Protein AF-A0A3P7JAN7-F1 (afdb_monomer)

Organism: Strongylus vulgaris (NCBI:txid40348)

Solvent-accessible surface area (backbone atoms only — not comparable to full-atom values): 4862 Å² total; per-residue (Å²): 140,90,69,68,67,65,58,54,56,53,58,69,72,66,65,84,54,84,72,82,49,39,54,84,54,76,67,44,24,53,51,48,49,63,70,32,64,91,27,43,48,68,52,50,32,50,32,30,51,53,34,51,43,32,44,77,69,66,66,43,58,65,71,60,35,50,52,53,32,53,54,46,42,62,72,30,75,32,75,78,69,79,116

pLDDT: mean 77.2, std 18.1, range [3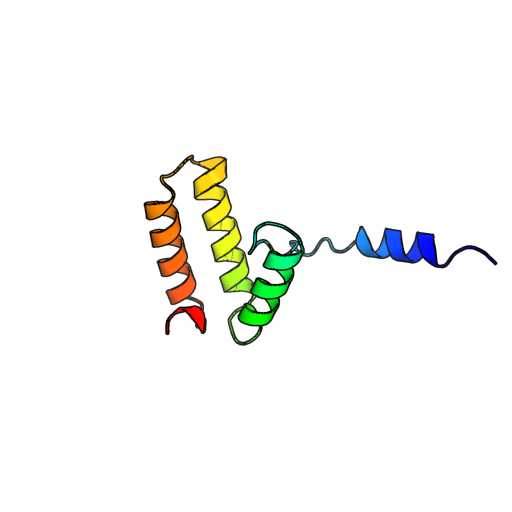9.16, 94.31]

Foldseek 3Di:
DPPPPVVVVVVVVPPPPPQQQPADDDPRSVVVQVQCVVWQSVLLSVLNVQLCCCCVPVVHDNVVSVVSSLVSCVVGRHPVVPD

Sequence (83 aa):
MHFPLTSLLLAMQMIGAEAWKCGIGPVSSALSYIIALPSDVMGVDRCCIEHDALIDGLHLDRQEADRIFCQCLSSSNSWWVFQ

Radius of gyration: 16.06 Å; Cα contacts (8 Å, |Δi|>4): 64; chains: 1; bounding box: 42×41×33 Å

Structure (mmCIF, N/CA/C/O backbone):
data_AF-A0A3P7JAN7-F1
#
_entry.id   AF-A0A3P7JAN7-F1
#
loop_
_atom_site.group_PDB
_atom_site.id
_atom_site.type_symbol
_atom_site.label_atom_id
_atom_site.label_alt_id
_atom_site.label_comp_id
_atom_site.label_asym_id
_atom_site.label_entity_id
_atom_site.label_seq_id
_atom_site.pdbx_PDB_ins_code
_atom_site.Cartn_x
_atom_site.Cartn_y
_atom_site.Cartn_z
_atom_site.occupancy
_atom_site.B_iso_or_equiv
_atom_site.auth_seq_id
_atom_site.auth_comp_id
_atom_site.auth_asym_id
_atom_site.auth_atom_id
_atom_site.pdbx_PDB_model_num
ATOM 1 N N . MET A 1 1 ? 27.098 25.337 -20.114 1.00 42.19 1 MET A N 1
ATOM 2 C CA . MET A 1 1 ? 26.037 24.423 -20.591 1.00 42.19 1 MET A CA 1
ATOM 3 C C . MET A 1 1 ? 25.275 23.953 -19.361 1.00 42.19 1 MET A C 1
ATOM 5 O O . MET A 1 1 ? 25.811 23.154 -18.611 1.00 42.19 1 MET A O 1
ATOM 9 N N . HIS A 1 2 ? 24.127 24.556 -19.052 1.00 52.62 2 HIS A N 1
ATOM 10 C CA . HIS A 1 2 ? 23.495 24.443 -17.730 1.00 52.62 2 HIS A CA 1
ATOM 11 C C . HIS A 1 2 ? 22.003 24.124 -17.884 1.00 52.62 2 HIS A C 1
ATOM 13 O O . HIS A 1 2 ? 21.175 24.974 -17.609 1.00 52.62 2 HIS A O 1
ATOM 19 N N . PHE A 1 3 ? 21.660 22.945 -18.416 1.00 53.41 3 PHE A N 1
ATOM 20 C CA . PHE A 1 3 ? 20.257 22.563 -18.657 1.00 53.41 3 PHE A CA 1
ATOM 21 C C . PHE A 1 3 ? 19.903 21.051 -18.576 1.00 53.41 3 PHE A C 1
ATOM 23 O O . PHE A 1 3 ? 18.907 20.668 -19.182 1.00 53.41 3 PHE A O 1
ATOM 30 N N . PRO A 1 4 ? 20.596 20.148 -17.840 1.00 56.06 4 PRO A N 1
ATOM 31 C CA . PRO A 1 4 ? 20.039 18.803 -17.638 1.00 56.06 4 PRO A CA 1
ATOM 32 C C . PRO A 1 4 ? 19.064 18.729 -16.448 1.00 56.06 4 PRO A C 1
ATOM 34 O O . PRO A 1 4 ? 18.167 17.891 -16.447 1.00 56.06 4 PRO A O 1
ATOM 37 N N . LEU A 1 5 ? 19.198 19.606 -15.442 1.00 54.19 5 LEU A N 1
ATOM 38 C CA . LEU A 1 5 ? 18.447 19.478 -14.184 1.00 54.19 5 LEU A CA 1
ATOM 39 C C . LEU A 1 5 ? 16.957 19.830 -14.340 1.00 54.19 5 LEU A C 1
ATOM 41 O O . LEU A 1 5 ? 16.089 19.156 -13.795 1.00 54.19 5 LEU A O 1
ATOM 45 N N . THR A 1 6 ? 16.655 20.867 -15.122 1.00 55.06 6 THR A N 1
ATOM 46 C CA . THR A 1 6 ? 15.283 21.339 -15.359 1.00 55.06 6 THR A CA 1
ATOM 47 C C . THR A 1 6 ? 14.479 20.391 -16.250 1.00 55.06 6 THR A C 1
ATOM 49 O O . THR A 1 6 ? 13.288 20.220 -16.014 1.00 55.06 6 THR A O 1
ATOM 52 N N . SER A 1 7 ? 15.118 19.704 -17.207 1.00 54.78 7 SER A N 1
ATOM 53 C CA . SER A 1 7 ? 14.458 18.650 -18.001 1.00 54.78 7 SER A CA 1
ATOM 54 C C . SER A 1 7 ? 14.124 17.407 -17.171 1.00 54.78 7 SER A C 1
ATOM 56 O O . SER A 1 7 ? 13.081 16.797 -17.390 1.00 54.78 7 SER A O 1
ATOM 58 N N . LEU A 1 8 ? 14.959 17.052 -16.186 1.00 52.00 8 LEU A N 1
ATOM 59 C CA . LEU A 1 8 ? 14.680 15.929 -15.284 1.00 52.00 8 LEU A CA 1
ATOM 60 C C . LEU A 1 8 ? 13.493 16.230 -14.350 1.00 52.00 8 LEU A C 1
ATOM 62 O O . LEU A 1 8 ? 12.655 15.366 -14.108 1.00 52.00 8 LEU A O 1
ATOM 66 N N . LEU A 1 9 ? 13.392 17.477 -13.878 1.00 52.66 9 LEU A N 1
ATOM 67 C CA . LEU A 1 9 ? 12.285 17.940 -13.036 1.00 52.66 9 LEU A CA 1
ATOM 68 C C . LEU A 1 9 ? 10.946 17.984 -13.790 1.00 52.66 9 LEU A C 1
ATOM 70 O O . LEU A 1 9 ? 9.923 17.644 -13.204 1.00 52.66 9 LEU A O 1
ATOM 74 N N . LEU A 1 10 ? 10.936 18.334 -15.084 1.00 50.78 10 LEU A N 1
ATOM 75 C CA . LEU A 1 10 ? 9.719 18.259 -15.908 1.00 50.78 10 LEU A CA 1
ATOM 76 C C . LEU A 1 10 ? 9.311 16.814 -16.235 1.00 50.78 10 LEU A C 1
ATOM 78 O O . LEU A 1 10 ? 8.120 16.526 -16.307 1.00 50.78 10 LEU A O 1
ATOM 82 N N . ALA A 1 11 ? 10.264 15.890 -16.392 1.00 51.78 11 ALA A N 1
ATOM 83 C CA . ALA A 1 11 ? 9.945 14.475 -16.595 1.00 51.78 11 ALA A CA 1
ATOM 84 C C . ALA A 1 11 ? 9.243 13.856 -15.368 1.00 51.78 11 ALA A C 1
ATOM 86 O O . ALA A 1 11 ? 8.370 13.006 -15.529 1.00 51.78 11 ALA A O 1
ATOM 87 N N . MET A 1 12 ? 9.551 14.334 -14.154 1.00 50.56 12 MET A N 1
ATOM 88 C CA . MET A 1 12 ? 8.828 13.959 -12.929 1.00 50.56 12 MET A CA 1
ATOM 89 C C . MET A 1 12 ? 7.394 14.510 -12.861 1.00 50.56 12 MET A C 1
ATOM 91 O O . MET A 1 12 ? 6.587 13.978 -12.106 1.00 50.56 12 MET A O 1
ATOM 95 N N . GLN A 1 13 ? 7.050 15.546 -13.636 1.00 47.88 13 GLN A N 1
ATOM 96 C CA . GLN A 1 13 ? 5.711 16.154 -13.626 1.00 47.88 13 GLN A CA 1
ATOM 97 C C . GLN A 1 13 ? 4.714 15.465 -14.571 1.00 47.88 13 GLN A C 1
ATOM 99 O O . GLN A 1 13 ? 3.521 15.740 -14.487 1.00 47.88 13 GLN A O 1
ATOM 104 N N . MET A 1 14 ? 5.176 14.572 -15.455 1.00 42.50 14 MET A N 1
ATOM 105 C CA . MET A 1 14 ? 4.349 13.983 -16.520 1.00 42.50 14 MET A CA 1
ATOM 106 C C . MET A 1 14 ? 4.038 12.493 -16.337 1.00 42.50 14 MET A C 1
ATOM 108 O O . MET A 1 14 ? 3.466 11.877 -17.236 1.00 42.50 14 MET A O 1
ATOM 112 N N . ILE A 1 15 ? 4.329 11.904 -15.173 1.00 48.78 15 ILE A N 1
ATOM 113 C CA . ILE A 1 15 ? 3.778 10.590 -14.816 1.00 48.78 15 ILE A CA 1
ATOM 114 C C . ILE A 1 15 ? 2.370 10.821 -14.259 1.00 48.78 15 ILE A C 1
ATOM 116 O O . ILE A 1 15 ? 2.109 10.711 -13.069 1.00 48.78 15 ILE A O 1
ATOM 120 N N . GLY A 1 16 ? 1.451 11.164 -15.161 1.00 42.44 16 GLY A N 1
ATOM 121 C CA . GLY A 1 16 ? 0.008 11.024 -14.963 1.00 42.44 16 GLY A CA 1
ATOM 122 C C . GLY A 1 16 ? -0.443 9.566 -15.102 1.00 42.44 16 GLY A C 1
ATOM 123 O O . GLY A 1 16 ? -1.512 9.307 -15.642 1.00 42.44 16 GLY A O 1
ATOM 124 N N . ALA A 1 17 ? 0.398 8.616 -14.688 1.00 45.94 17 ALA A N 1
ATOM 125 C CA . ALA A 1 17 ? -0.036 7.276 -14.337 1.00 45.94 17 ALA A CA 1
ATOM 126 C C . ALA A 1 17 ? -0.287 7.331 -12.833 1.00 45.94 17 ALA A C 1
ATOM 128 O O . ALA A 1 17 ? 0.618 7.744 -12.111 1.00 45.94 17 ALA A O 1
ATOM 129 N N . GLU A 1 18 ? -1.509 7.015 -12.405 1.00 56.31 18 GLU A N 1
ATOM 130 C CA . GLU A 1 18 ? -1.943 6.906 -11.006 1.00 56.31 18 GLU A CA 1
ATOM 131 C C . GLU A 1 18 ? -0.757 6.578 -10.084 1.00 56.31 18 GLU A C 1
ATOM 133 O O . GLU A 1 18 ? -0.209 5.476 -10.114 1.00 56.31 18 GLU A O 1
ATOM 138 N N . ALA A 1 19 ? -0.252 7.587 -9.366 1.00 78.31 19 ALA A N 1
ATOM 139 C CA . ALA A 1 19 ? 0.942 7.409 -8.552 1.00 78.31 19 ALA A CA 1
ATOM 140 C C . ALA A 1 19 ? 0.628 6.371 -7.473 1.00 78.31 19 ALA A C 1
ATOM 142 O O . ALA A 1 19 ? -0.291 6.614 -6.694 1.00 78.31 19 ALA A O 1
ATOM 143 N N . TRP A 1 20 ? 1.389 5.271 -7.445 1.00 88.38 20 TRP A N 1
ATOM 144 C CA . TRP A 1 20 ? 1.262 4.164 -6.490 1.00 88.38 20 TRP A CA 1
ATOM 145 C C . TRP A 1 20 ? 0.849 4.641 -5.093 1.00 88.38 20 TRP A C 1
ATOM 147 O O . TRP A 1 20 ? 1.529 5.481 -4.490 1.00 88.38 20 TRP A O 1
ATOM 157 N N . LYS A 1 21 ? -0.275 4.120 -4.598 1.00 91.69 21 LYS A N 1
ATOM 158 C CA . LYS A 1 21 ? -0.950 4.609 -3.388 1.00 91.69 21 LYS A CA 1
ATOM 159 C C . LYS A 1 21 ? -0.678 3.786 -2.147 1.00 91.69 21 LYS A C 1
ATOM 161 O O . LYS A 1 21 ? -0.921 4.257 -1.046 1.00 91.69 21 LYS A O 1
ATOM 166 N N . CYS A 1 22 ? -0.113 2.594 -2.275 1.00 91.38 22 CYS A N 1
ATOM 167 C CA . CYS A 1 22 ? 0.202 1.812 -1.089 1.00 91.38 22 CYS A CA 1
ATOM 168 C C . CYS A 1 22 ? 1.400 2.397 -0.335 1.00 91.38 22 CYS A C 1
ATOM 170 O O . CYS A 1 22 ? 2.512 2.424 -0.858 1.00 91.38 22 CYS A O 1
ATOM 172 N N . GLY A 1 23 ? 1.222 2.757 0.935 1.00 89.25 23 GLY A N 1
ATOM 173 C CA . GLY A 1 23 ? 2.298 3.172 1.839 1.00 89.25 23 GLY A CA 1
ATOM 174 C C . GLY A 1 23 ? 2.190 4.629 2.287 1.00 89.25 23 GLY A C 1
ATOM 175 O O . GLY A 1 23 ? 1.701 5.498 1.578 1.00 89.25 23 GLY A O 1
ATOM 176 N N . ILE A 1 24 ? 2.690 4.900 3.489 1.00 86.31 24 ILE A N 1
ATOM 177 C CA . ILE A 1 24 ? 2.706 6.227 4.105 1.00 86.31 24 ILE A CA 1
ATOM 178 C C . ILE A 1 24 ? 4.060 6.894 3.807 1.00 86.31 24 ILE A C 1
ATOM 180 O O . ILE A 1 24 ? 5.052 6.694 4.520 1.00 86.31 24 ILE A O 1
ATOM 184 N N . GLY A 1 25 ? 4.114 7.659 2.717 1.00 84.12 25 GLY A N 1
ATOM 185 C CA . GLY A 1 25 ? 5.285 8.433 2.294 1.00 84.12 25 GLY A CA 1
ATOM 186 C C . GLY A 1 25 ? 6.340 7.654 1.485 1.00 84.12 25 GLY A C 1
ATOM 187 O O . GLY A 1 25 ? 6.265 6.436 1.349 1.00 84.12 25 GLY A O 1
ATOM 188 N N . PRO A 1 26 ? 7.382 8.339 0.966 1.00 80.69 26 PRO A N 1
ATOM 189 C CA . PRO A 1 26 ? 8.204 7.828 -0.139 1.00 80.69 26 PRO A CA 1
ATOM 190 C C . PRO A 1 26 ? 8.912 6.493 0.128 1.00 80.69 26 PRO A C 1
ATOM 192 O O . PRO A 1 26 ? 9.028 5.660 -0.767 1.00 80.69 26 PRO A O 1
ATOM 195 N N . VAL A 1 27 ? 9.396 6.286 1.357 1.00 83.88 27 VAL A N 1
ATOM 196 C CA . VAL A 1 27 ? 10.155 5.080 1.725 1.00 83.88 27 VAL A CA 1
ATOM 197 C C . VAL A 1 27 ? 9.243 3.860 1.809 1.00 83.88 27 VAL A C 1
ATOM 199 O O . VAL A 1 27 ? 9.548 2.822 1.225 1.00 83.88 27 VAL A O 1
ATOM 202 N N . SER A 1 28 ? 8.120 3.974 2.519 1.00 85.75 28 SER A N 1
ATOM 203 C CA . SER A 1 28 ? 7.190 2.854 2.677 1.00 85.75 28 SER A CA 1
ATOM 204 C C . SER A 1 28 ? 6.458 2.550 1.369 1.00 85.75 28 SER A C 1
ATOM 206 O O . SER A 1 28 ? 6.242 1.378 1.075 1.00 85.75 28 SER A O 1
ATOM 208 N N . SER A 1 29 ? 6.192 3.569 0.541 1.00 87.94 29 SER A N 1
ATOM 209 C CA . SER A 1 29 ? 5.653 3.399 -0.810 1.00 87.94 29 SER A CA 1
ATOM 210 C C . SER A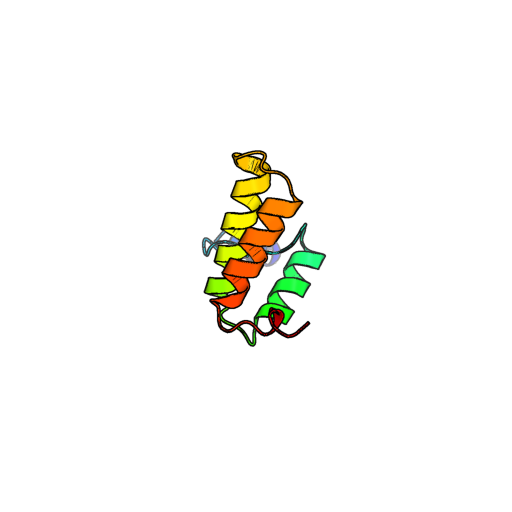 1 29 ? 6.597 2.637 -1.741 1.00 87.94 29 SER A C 1
ATOM 212 O O . SER A 1 29 ? 6.161 1.768 -2.490 1.00 87.94 29 SER A O 1
ATOM 214 N N . ALA A 1 30 ? 7.905 2.901 -1.682 1.00 87.50 30 ALA A N 1
ATOM 215 C CA . ALA A 1 30 ? 8.872 2.145 -2.476 1.00 87.50 30 ALA A CA 1
ATOM 216 C C . ALA A 1 30 ? 8.956 0.673 -2.033 1.00 87.50 30 ALA A C 1
ATOM 218 O O . ALA A 1 30 ? 9.008 -0.228 -2.870 1.00 87.50 30 ALA A O 1
ATOM 219 N N . LEU A 1 31 ? 8.947 0.421 -0.719 1.00 83.75 31 LEU A N 1
ATOM 220 C CA . LEU A 1 31 ? 8.982 -0.938 -0.174 1.00 83.75 31 LEU A CA 1
ATOM 221 C C . LEU A 1 31 ? 7.719 -1.731 -0.527 1.00 83.75 31 LEU A C 1
ATOM 223 O O . LEU A 1 31 ? 7.831 -2.870 -0.978 1.00 83.75 31 LEU A O 1
ATOM 227 N N . SER A 1 32 ? 6.534 -1.138 -0.369 1.00 88.56 32 SER A N 1
ATOM 228 C CA . SER A 1 32 ? 5.265 -1.794 -0.704 1.00 88.56 32 SER A CA 1
ATOM 229 C C . SER A 1 32 ? 5.184 -2.141 -2.192 1.00 88.56 32 SER A C 1
ATOM 231 O O . SER A 1 32 ? 4.746 -3.239 -2.528 1.00 88.56 32 SER A O 1
ATOM 233 N N . TYR A 1 33 ? 5.688 -1.269 -3.074 1.00 88.44 33 TYR A N 1
ATOM 234 C CA . TYR A 1 33 ? 5.753 -1.537 -4.510 1.00 88.44 33 TYR A CA 1
ATOM 235 C C . TYR A 1 33 ? 6.641 -2.743 -4.831 1.00 88.44 33 TYR A C 1
ATOM 237 O O . TYR A 1 33 ? 6.222 -3.643 -5.555 1.00 88.44 33 TYR A O 1
ATOM 245 N N . ILE A 1 34 ? 7.847 -2.810 -4.251 1.00 86.44 34 ILE A N 1
ATOM 246 C CA . ILE A 1 34 ? 8.774 -3.938 -4.454 1.00 86.44 34 ILE A CA 1
ATOM 247 C C . ILE A 1 34 ? 8.132 -5.259 -4.017 1.00 86.44 34 ILE A C 1
ATOM 249 O O . ILE A 1 34 ? 8.250 -6.258 -4.724 1.00 86.44 34 ILE A O 1
ATOM 253 N N . ILE A 1 35 ? 7.435 -5.265 -2.877 1.00 84.06 35 ILE A N 1
ATOM 254 C CA . ILE A 1 35 ? 6.757 -6.464 -2.365 1.00 84.06 35 ILE A CA 1
ATOM 255 C C . ILE A 1 35 ? 5.553 -6.846 -3.247 1.00 84.06 35 ILE A C 1
ATOM 257 O O . ILE A 1 35 ? 5.225 -8.026 -3.354 1.00 84.06 35 ILE A O 1
ATOM 261 N N . ALA A 1 36 ? 4.911 -5.880 -3.909 1.00 86.75 36 ALA A N 1
ATOM 262 C CA . ALA A 1 36 ? 3.780 -6.117 -4.803 1.00 86.75 36 ALA A CA 1
ATOM 263 C C . ALA A 1 36 ? 4.174 -6.608 -6.209 1.00 86.75 36 ALA A C 1
ATOM 265 O O . ALA A 1 36 ? 3.334 -7.206 -6.874 1.00 86.75 36 ALA A O 1
ATOM 266 N N . LEU A 1 37 ? 5.425 -6.423 -6.658 1.00 84.00 37 LEU A N 1
ATOM 267 C CA . LEU A 1 37 ? 5.908 -6.852 -7.985 1.00 84.00 37 LEU A CA 1
ATOM 268 C C . LEU A 1 37 ? 5.568 -8.302 -8.395 1.00 84.00 37 LEU A C 1
ATOM 270 O O . LEU A 1 37 ? 5.232 -8.503 -9.562 1.00 84.00 37 LEU A O 1
ATOM 274 N N . PRO A 1 38 ? 5.656 -9.324 -7.517 1.00 83.12 38 PRO A N 1
ATOM 275 C CA . PRO A 1 38 ? 5.265 -10.691 -7.870 1.00 83.12 38 PRO A CA 1
ATOM 276 C C . PRO A 1 38 ? 3.742 -10.939 -7.864 1.00 83.12 38 PRO A C 1
ATOM 278 O O . PRO A 1 38 ? 3.324 -12.070 -8.094 1.00 83.12 38 PRO A O 1
ATOM 281 N N . SER A 1 39 ? 2.920 -9.929 -7.564 1.00 82.38 39 SER A N 1
ATOM 282 C CA . SER A 1 39 ? 1.455 -10.005 -7.438 1.00 82.38 39 SER A CA 1
ATOM 283 C C . SER A 1 39 ? 0.751 -9.193 -8.539 1.00 82.38 39 SER A C 1
ATOM 285 O O . SER A 1 39 ? 1.403 -8.557 -9.367 1.00 82.38 39 SER A O 1
ATOM 287 N N . ASP A 1 40 ? -0.587 -9.173 -8.552 1.00 86.69 40 ASP A N 1
ATOM 288 C CA . ASP A 1 40 ? -1.344 -8.202 -9.354 1.00 86.69 40 ASP A CA 1
ATOM 289 C C . ASP A 1 40 ? -1.139 -6.783 -8.800 1.00 86.69 40 ASP A C 1
ATOM 291 O O . ASP A 1 40 ? -1.864 -6.327 -7.916 1.00 86.69 40 ASP A O 1
ATOM 295 N N . VAL A 1 41 ? -0.120 -6.088 -9.311 1.00 87.62 41 VAL A N 1
ATOM 296 C CA . VAL A 1 41 ? 0.262 -4.737 -8.875 1.00 87.62 41 VAL A CA 1
ATOM 297 C C . VAL A 1 41 ? -0.910 -3.759 -8.990 1.00 87.62 41 VAL A C 1
ATOM 299 O O . VAL A 1 41 ? -1.118 -2.964 -8.078 1.00 87.62 41 VAL A O 1
ATOM 302 N N . MET A 1 42 ? -1.708 -3.830 -10.062 1.00 89.06 42 MET A N 1
ATOM 303 C CA . MET A 1 42 ? -2.861 -2.933 -10.225 1.00 89.06 42 MET A CA 1
ATOM 304 C C . MET A 1 42 ? -3.981 -3.270 -9.238 1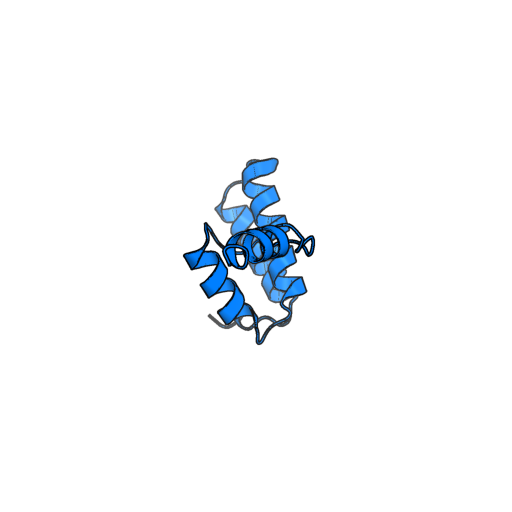.00 89.06 42 MET A C 1
ATOM 306 O O . MET A 1 42 ? -4.607 -2.369 -8.683 1.00 89.06 42 MET A O 1
ATOM 310 N N . GLY A 1 43 ? -4.216 -4.561 -8.988 1.00 89.81 43 GLY A N 1
ATOM 311 C CA . GLY A 1 43 ? -5.160 -5.015 -7.970 1.00 89.81 43 GLY A CA 1
ATOM 312 C C . GLY A 1 43 ? -4.763 -4.565 -6.563 1.00 89.81 43 GLY A C 1
ATOM 313 O O . GLY A 1 43 ? -5.605 -4.069 -5.818 1.00 89.81 43 GLY A O 1
ATOM 314 N N . VAL A 1 44 ? -3.481 -4.679 -6.207 1.00 91.12 44 VAL A N 1
ATOM 315 C CA . VAL A 1 44 ? -2.957 -4.227 -4.908 1.00 91.12 44 VAL A CA 1
ATOM 316 C C . VAL A 1 44 ? -3.065 -2.706 -4.763 1.00 91.12 44 VAL A C 1
ATOM 318 O O . VAL A 1 44 ? -3.550 -2.242 -3.734 1.00 91.12 44 VAL A O 1
ATOM 321 N N . ASP A 1 45 ? -2.687 -1.936 -5.789 1.00 92.62 45 ASP A N 1
ATOM 322 C CA . ASP A 1 45 ? -2.798 -0.469 -5.773 1.00 92.62 45 ASP A CA 1
ATOM 323 C C . ASP A 1 45 ? -4.244 -0.010 -5.545 1.00 92.62 45 ASP A C 1
ATOM 325 O O . ASP A 1 45 ? -4.519 0.840 -4.696 1.00 92.62 45 ASP A O 1
ATOM 329 N N . ARG A 1 46 ? -5.194 -0.658 -6.230 1.00 93.12 46 ARG A N 1
ATOM 330 C CA . ARG A 1 46 ? -6.622 -0.407 -6.043 1.00 93.12 46 ARG A CA 1
ATOM 331 C C . ARG A 1 46 ? -7.077 -0.669 -4.607 1.00 93.12 46 ARG A C 1
ATOM 333 O O . ARG A 1 46 ? -7.832 0.136 -4.068 1.00 93.12 46 ARG A O 1
ATOM 340 N N . CYS A 1 47 ? -6.619 -1.753 -3.979 1.00 93.38 47 CYS A N 1
ATOM 341 C CA . CYS A 1 47 ? -6.949 -2.026 -2.579 1.00 93.38 47 CYS A CA 1
ATOM 342 C C . CYS A 1 47 ? -6.467 -0.900 -1.650 1.00 93.38 47 CYS A C 1
ATOM 344 O O . CYS A 1 47 ? -7.167 -0.555 -0.701 1.00 93.38 47 CYS A O 1
ATOM 346 N N . CYS A 1 48 ? -5.306 -0.304 -1.931 1.00 93.75 48 CYS A N 1
ATOM 347 C CA . CYS A 1 48 ? -4.773 0.812 -1.148 1.00 93.75 48 CYS A CA 1
ATOM 348 C C . CYS A 1 48 ? -5.567 2.106 -1.361 1.00 93.75 48 CYS A C 1
ATOM 350 O O . CYS A 1 48 ? -5.887 2.782 -0.391 1.00 93.75 48 CYS A O 1
ATOM 352 N N . ILE A 1 49 ? -5.970 2.406 -2.601 1.00 94.12 49 ILE A N 1
ATOM 353 C CA . ILE A 1 49 ? -6.868 3.536 -2.900 1.00 94.12 49 ILE A CA 1
ATOM 354 C C . ILE A 1 49 ? -8.179 3.418 -2.117 1.00 94.12 49 ILE A C 1
ATOM 356 O O . ILE A 1 49 ? -8.646 4.391 -1.525 1.00 94.12 49 ILE A O 1
ATOM 360 N N . GLU A 1 50 ? -8.791 2.232 -2.133 1.00 94.31 50 GLU A N 1
ATOM 361 C CA . GLU A 1 50 ? -10.051 1.992 -1.431 1.00 94.31 50 GLU A CA 1
ATOM 362 C C . GLU A 1 50 ? -9.863 2.103 0.092 1.00 94.31 50 GLU A C 1
ATOM 364 O O . GLU A 1 50 ? -10.674 2.746 0.753 1.00 94.31 50 GLU A O 1
ATOM 369 N N . HIS A 1 51 ? -8.775 1.557 0.646 1.00 94.12 51 HIS A N 1
ATOM 370 C CA . HIS A 1 51 ? -8.448 1.653 2.075 1.00 94.12 51 HIS A CA 1
ATOM 371 C C . HIS A 1 51 ? -8.264 3.099 2.550 1.00 94.12 51 HIS A C 1
ATOM 373 O O . HIS A 1 51 ? -8.912 3.502 3.519 1.00 94.12 51 HIS A O 1
ATOM 379 N N . ASP A 1 52 ? -7.476 3.894 1.826 1.00 92.69 52 ASP A N 1
ATOM 380 C CA . ASP A 1 52 ? -7.272 5.312 2.134 1.00 92.69 52 ASP A CA 1
ATOM 381 C C . ASP A 1 52 ? -8.606 6.077 2.081 1.00 92.69 52 ASP A C 1
ATOM 383 O O . ASP A 1 52 ? -8.906 6.883 2.961 1.00 92.69 52 ASP A O 1
ATOM 387 N N . ALA A 1 53 ? -9.474 5.780 1.106 1.00 93.56 53 ALA A N 1
ATOM 388 C CA . ALA A 1 53 ? -10.793 6.405 1.006 1.00 93.56 53 ALA A CA 1
ATOM 389 C C . ALA A 1 53 ? -11.729 6.043 2.178 1.00 93.56 53 ALA A C 1
ATOM 391 O O . ALA A 1 53 ? -12.532 6.880 2.608 1.00 93.56 53 ALA A O 1
ATOM 392 N N . LEU A 1 54 ? -11.638 4.819 2.713 1.00 92.69 54 LEU A N 1
ATOM 393 C CA . LEU A 1 54 ? -12.406 4.403 3.892 1.00 92.69 54 LEU A CA 1
ATOM 394 C C . LEU A 1 54 ? -11.966 5.167 5.149 1.00 92.69 54 LEU A C 1
ATOM 396 O O . LEU A 1 54 ? -12.822 5.594 5.927 1.00 92.69 54 LEU A O 1
ATOM 400 N N . ILE A 1 55 ? -10.658 5.358 5.334 1.00 89.81 55 ILE A N 1
ATOM 401 C CA . ILE A 1 55 ? -10.098 6.034 6.511 1.00 89.81 55 ILE A CA 1
ATOM 402 C C . ILE A 1 55 ? -10.268 7.552 6.402 1.00 89.81 55 ILE A C 1
ATOM 404 O O . ILE A 1 55 ? -10.869 8.163 7.285 1.00 89.81 55 ILE A O 1
ATOM 408 N N . ASP A 1 56 ? -9.789 8.161 5.318 1.00 88.69 56 ASP A N 1
ATOM 409 C CA . ASP A 1 56 ? -9.718 9.620 5.187 1.00 88.69 56 ASP A CA 1
ATOM 410 C C . ASP A 1 56 ? -11.044 10.235 4.717 1.00 88.69 56 ASP A C 1
ATOM 412 O O . ASP A 1 56 ? -11.391 11.359 5.085 1.00 88.69 56 ASP A O 1
ATOM 416 N N . GLY A 1 57 ? -11.807 9.508 3.894 1.00 83.75 57 GLY A N 1
ATOM 417 C CA . GLY A 1 57 ? -13.082 9.980 3.356 1.00 83.75 57 GLY A CA 1
ATOM 418 C C . GLY A 1 57 ? -14.255 9.657 4.276 1.00 83.75 57 GLY A C 1
ATOM 419 O O . GLY A 1 57 ? -14.993 10.544 4.708 1.00 83.75 57 GLY A O 1
ATOM 420 N N . LEU A 1 58 ? -14.433 8.372 4.583 1.00 84.56 58 LEU A N 1
ATOM 421 C CA . LEU A 1 58 ? -15.595 7.881 5.330 1.00 84.56 58 LEU A CA 1
ATOM 422 C C . LEU A 1 58 ? -15.387 7.829 6.847 1.00 84.56 58 LEU A C 1
ATOM 424 O O . LEU A 1 58 ? -16.353 7.559 7.560 1.00 84.56 58 LEU A O 1
ATOM 428 N N . H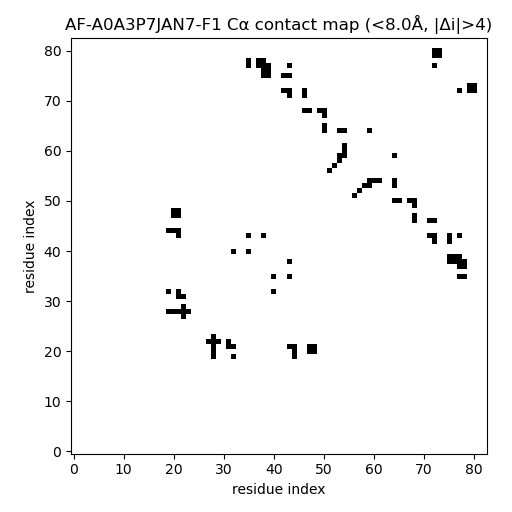IS A 1 59 ? -14.177 8.126 7.339 1.00 89.19 59 HIS A N 1
ATOM 429 C CA . HIS A 1 59 ? -13.832 8.091 8.767 1.00 89.19 59 HIS A CA 1
ATOM 430 C C . HIS A 1 59 ? -14.207 6.755 9.421 1.00 89.19 59 HIS A C 1
ATOM 432 O O . HIS A 1 59 ? -14.634 6.694 10.577 1.00 89.19 59 HIS A O 1
ATOM 438 N N . LEU A 1 60 ? -14.099 5.682 8.641 1.00 92.31 60 LEU A N 1
ATOM 439 C CA . LEU A 1 60 ? -14.425 4.339 9.072 1.00 92.31 60 LEU A CA 1
ATOM 440 C C . LEU A 1 60 ? -13.367 3.877 10.082 1.00 92.31 60 LEU A C 1
ATOM 442 O O . LEU A 1 60 ? -12.192 4.238 9.976 1.00 92.31 60 LEU A O 1
ATOM 446 N N . ASP A 1 61 ? -13.786 3.107 11.089 1.00 93.69 61 ASP A N 1
ATOM 447 C CA . ASP A 1 61 ? -12.850 2.583 12.081 1.00 93.69 61 ASP A CA 1
ATOM 448 C C . ASP A 1 61 ? -11.725 1.793 11.403 1.00 93.69 61 ASP A C 1
ATOM 450 O O . ASP A 1 61 ? -11.957 0.941 10.542 1.00 93.69 61 ASP A O 1
ATOM 454 N N . ARG A 1 62 ? -10.486 2.070 11.808 1.00 88.94 62 ARG A N 1
ATOM 455 C CA . ARG A 1 62 ? -9.312 1.509 11.143 1.00 88.94 62 ARG A CA 1
ATOM 456 C C . ARG A 1 62 ? -9.329 -0.019 11.121 1.00 88.94 62 ARG A C 1
ATOM 458 O O . ARG A 1 62 ? -8.919 -0.598 10.123 1.00 88.94 62 ARG A O 1
ATOM 46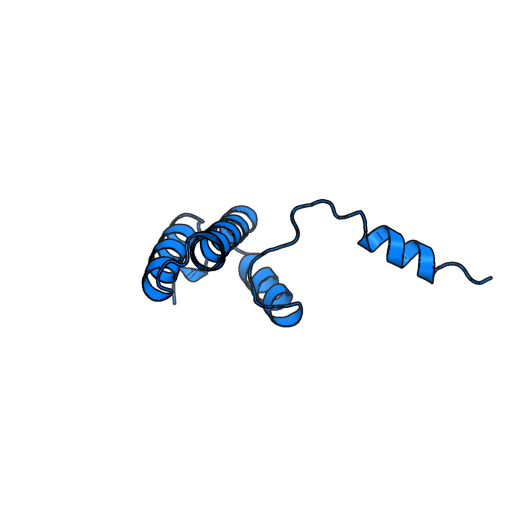5 N N . GLN A 1 63 ? -9.844 -0.672 12.165 1.00 93.88 63 GLN A N 1
ATOM 466 C CA . GLN A 1 63 ? -9.907 -2.130 12.220 1.00 93.88 63 GLN A CA 1
ATOM 467 C C . GLN A 1 63 ? -10.829 -2.705 11.138 1.00 93.88 63 GLN A C 1
ATOM 469 O O . GLN A 1 63 ? -10.513 -3.728 10.530 1.00 93.88 63 GLN A O 1
ATOM 474 N N . GLU A 1 64 ? -11.956 -2.049 10.875 1.00 93.50 64 GLU A N 1
ATOM 475 C CA . GLU A 1 64 ? -12.889 -2.485 9.837 1.00 93.50 64 GLU A CA 1
ATOM 476 C C . GLU A 1 64 ? -12.385 -2.116 8.432 1.00 93.50 64 GLU A C 1
ATOM 478 O O . GLU A 1 64 ? -12.526 -2.919 7.507 1.00 93.50 64 GLU A O 1
ATOM 483 N N . ALA A 1 65 ? -11.712 -0.970 8.268 1.00 93.44 65 ALA A N 1
ATOM 484 C CA . ALA A 1 65 ? -11.031 -0.627 7.017 1.00 93.44 65 ALA A CA 1
ATOM 485 C C . ALA A 1 65 ? -9.944 -1.663 6.674 1.00 93.44 65 ALA A C 1
ATOM 487 O O . ALA A 1 65 ? -9.888 -2.152 5.545 1.00 93.44 65 ALA A O 1
ATOM 488 N N . ASP A 1 66 ? -9.141 -2.067 7.663 1.00 93.62 66 ASP A N 1
ATOM 489 C CA . ASP A 1 66 ? -8.112 -3.100 7.517 1.00 93.62 66 ASP A CA 1
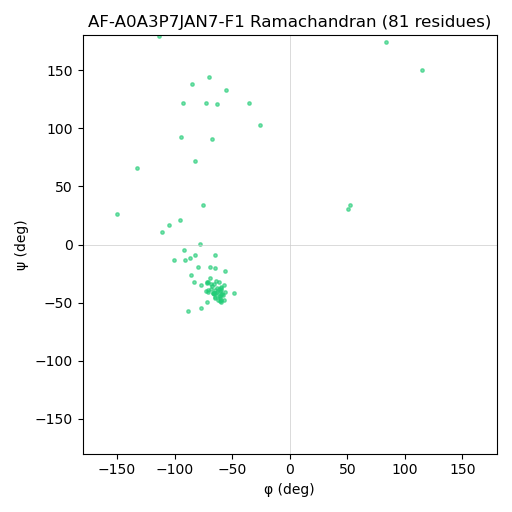ATOM 490 C C . ASP A 1 66 ? -8.731 -4.468 7.172 1.00 93.62 66 ASP A C 1
ATOM 492 O O . ASP A 1 66 ? -8.200 -5.200 6.334 1.00 93.62 66 ASP A O 1
ATOM 496 N N . ARG A 1 67 ? -9.896 -4.814 7.745 1.00 94.19 67 ARG A N 1
ATOM 497 C CA . ARG A 1 67 ? -10.624 -6.049 7.400 1.00 94.19 67 ARG A CA 1
ATOM 498 C C . ARG A 1 67 ? -11.031 -6.073 5.924 1.00 94.19 67 ARG A C 1
ATOM 500 O O . ARG A 1 67 ? -10.845 -7.091 5.254 1.00 94.19 67 ARG A O 1
ATOM 507 N N . ILE A 1 68 ? -11.583 -4.968 5.421 1.00 93.69 68 ILE A N 1
ATOM 508 C CA . ILE A 1 68 ? -11.983 -4.822 4.013 1.00 93.69 68 ILE A CA 1
ATOM 509 C C . ILE A 1 68 ? -10.749 -4.863 3.103 1.00 93.69 68 ILE A C 1
ATOM 511 O O . ILE A 1 68 ? -10.759 -5.553 2.083 1.00 93.69 68 ILE A O 1
ATOM 515 N N . PHE A 1 69 ? -9.664 -4.200 3.502 1.00 93.75 69 PHE A N 1
ATOM 516 C CA . PHE A 1 69 ? -8.395 -4.209 2.779 1.00 93.75 69 PHE A CA 1
ATOM 517 C C . PHE A 1 69 ? -7.815 -5.624 2.635 1.00 93.75 69 PHE A C 1
ATOM 519 O O . PHE A 1 69 ? -7.496 -6.050 1.524 1.00 93.75 69 PHE A O 1
ATOM 526 N N . CYS A 1 70 ? -7.763 -6.403 3.719 1.00 91.56 70 CYS A N 1
ATOM 527 C CA . CYS A 1 70 ? -7.320 -7.800 3.678 1.00 91.56 70 CYS A CA 1
ATOM 528 C C . CYS A 1 70 ? -8.199 -8.662 2.759 1.00 91.56 70 CYS A C 1
ATOM 530 O O . CYS A 1 70 ? -7.691 -9.503 2.013 1.00 91.56 70 CYS A O 1
ATOM 532 N N . GLN A 1 71 ? -9.515 -8.434 2.763 1.00 91.50 71 GLN A N 1
ATOM 533 C CA . GLN A 1 71 ? -10.427 -9.115 1.846 1.00 91.50 71 GLN A CA 1
ATOM 534 C C . GLN A 1 71 ? -10.131 -8.743 0.383 1.00 91.50 71 GLN A C 1
ATOM 536 O O . GLN A 1 71 ? -10.093 -9.628 -0.472 1.00 91.50 71 GLN A O 1
ATOM 541 N N . CYS A 1 72 ? -9.849 -7.471 0.094 1.00 91.94 72 CYS A N 1
ATOM 542 C CA . CYS A 1 72 ? -9.437 -7.024 -1.236 1.00 91.94 72 CYS A CA 1
ATOM 543 C C . CYS A 1 72 ? -8.140 -7.715 -1.693 1.00 91.94 72 CYS A C 1
ATOM 545 O O . CYS A 1 72 ? -8.114 -8.326 -2.765 1.00 91.94 72 CYS A O 1
ATOM 547 N N . LEU A 1 73 ? -7.103 -7.736 -0.847 1.00 88.12 73 LEU A N 1
ATOM 548 C CA . LEU A 1 73 ? -5.830 -8.402 -1.151 1.00 88.12 73 LEU A CA 1
ATOM 549 C C . LEU A 1 73 ? -5.982 -9.913 -1.386 1.00 88.12 73 LEU A C 1
ATOM 551 O O . LEU A 1 73 ? -5.275 -10.482 -2.215 1.00 88.12 73 LEU A O 1
ATOM 555 N N . SER A 1 74 ? -6.931 -10.570 -0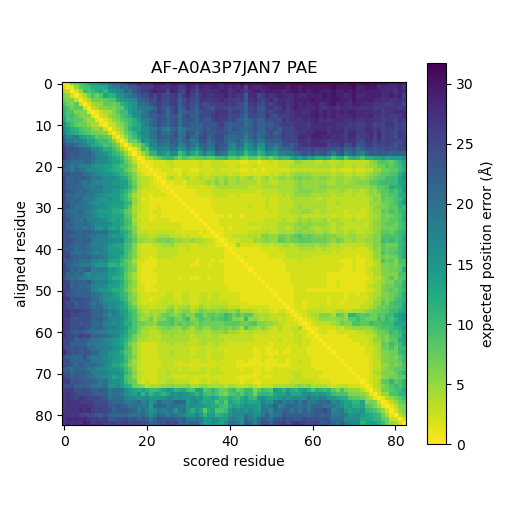.712 1.00 84.81 74 SER A N 1
ATOM 556 C CA . SER A 1 74 ? -7.201 -11.998 -0.932 1.00 84.81 74 SER A CA 1
ATOM 557 C C . SER A 1 74 ? -7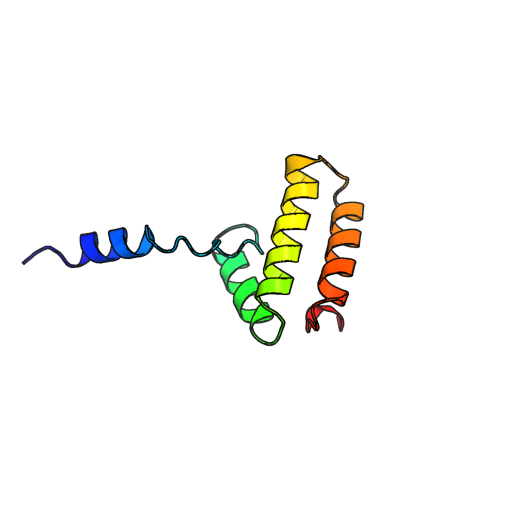.735 -12.331 -2.326 1.00 84.81 74 SER A C 1
ATOM 559 O O . SER A 1 74 ? -7.606 -13.466 -2.782 1.00 84.81 74 SER A O 1
ATOM 561 N N . SER A 1 75 ? -8.291 -11.338 -3.024 1.00 72.69 75 SER A N 1
ATOM 562 C CA . SER A 1 75 ? -8.825 -11.498 -4.377 1.00 72.69 75 SER A CA 1
ATOM 563 C C . SER A 1 75 ? -7.807 -11.209 -5.488 1.00 72.69 75 SER A C 1
ATOM 565 O O . SER A 1 75 ? -8.043 -11.590 -6.632 1.00 72.69 75 SER A O 1
ATOM 567 N N . SER A 1 76 ? -6.661 -10.592 -5.171 1.00 63.62 76 SER A N 1
ATOM 568 C CA . SER A 1 76 ? -5.680 -10.107 -6.156 1.00 63.62 76 SER A CA 1
ATOM 569 C C . SER A 1 76 ? -4.520 -11.077 -6.440 1.00 63.62 76 SER A C 1
ATOM 571 O O . SER A 1 76 ? -3.467 -10.662 -6.922 1.00 63.62 76 SER A O 1
ATOM 573 N N . ASN A 1 77 ? -4.678 -12.384 -6.159 1.00 62.34 77 ASN A N 1
ATOM 574 C CA . ASN A 1 77 ? -3.613 -13.400 -6.322 1.00 62.34 77 ASN A CA 1
ATOM 575 C C . ASN A 1 77 ? -2.280 -12.990 -5.653 1.00 62.34 77 ASN A C 1
ATOM 577 O O . ASN A 1 77 ? -1.183 -13.317 -6.107 1.00 62.34 77 ASN A O 1
ATOM 581 N N . SER A 1 78 ? -2.397 -12.222 -4.577 1.00 56.44 78 SER A N 1
ATOM 582 C CA . 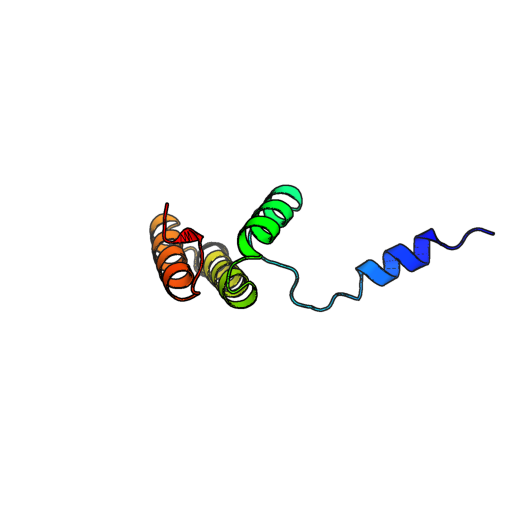SER A 1 78 ? -1.309 -11.508 -3.935 1.00 56.44 78 SER A CA 1
ATOM 583 C C . SER A 1 78 ? -0.565 -12.404 -2.937 1.00 56.44 78 SER A C 1
ATOM 585 O O . SER A 1 78 ? -1.181 -13.147 -2.173 1.00 56.44 78 SER A O 1
ATOM 587 N N . TRP A 1 79 ? 0.773 -12.328 -2.905 1.00 56.66 79 TRP A N 1
ATOM 588 C CA . TRP A 1 79 ? 1.615 -13.056 -1.930 1.00 56.66 79 TRP A CA 1
ATOM 589 C C . TRP A 1 79 ? 1.233 -12.743 -0.468 1.00 56.66 79 TRP A C 1
ATOM 591 O O . TRP A 1 79 ? 1.480 -13.545 0.432 1.00 56.66 79 TRP A O 1
ATOM 601 N N . TRP A 1 80 ? 0.597 -11.594 -0.224 1.00 55.28 80 TRP A N 1
ATOM 602 C CA . TRP A 1 80 ? 0.222 -11.096 1.101 1.00 55.28 80 TRP A CA 1
ATOM 603 C C . TRP A 1 80 ? -0.816 -11.960 1.845 1.00 55.28 80 TRP A C 1
ATOM 605 O O . TRP A 1 80 ? -1.050 -11.732 3.025 1.00 55.28 80 TRP A O 1
ATOM 615 N N . VAL A 1 81 ? -1.426 -12.958 1.192 1.00 53.66 81 VAL A N 1
ATOM 616 C CA . VAL A 1 81 ? -2.442 -13.855 1.786 1.00 53.66 81 VAL A CA 1
ATOM 617 C C . VAL A 1 81 ? -1.818 -15.015 2.588 1.00 53.66 81 VAL A C 1
ATOM 619 O O . VAL A 1 81 ? -2.529 -15.741 3.277 1.00 53.66 81 VAL A O 1
ATOM 622 N N . PHE A 1 82 ? -0.494 -15.203 2.525 1.00 39.16 82 PHE A N 1
ATOM 623 C CA . PHE A 1 82 ? 0.212 -16.318 3.178 1.00 39.16 82 PHE A CA 1
ATOM 624 C C . PHE A 1 82 ? 0.996 -15.943 4.449 1.00 39.16 82 PHE A C 1
ATOM 626 O O . PHE A 1 82 ? 1.862 -16.720 4.860 1.00 39.16 82 PHE A O 1
ATOM 633 N N . GLN A 1 83 ? 0.730 -14.789 5.072 1.00 41.66 83 GLN A N 1
ATOM 634 C CA . GLN A 1 83 ? 1.373 -14.397 6.335 1.00 41.66 83 GLN A CA 1
ATOM 635 C C . GLN A 1 83 ? 0.398 -14.374 7.511 1.00 41.66 83 GLN A C 1
ATOM 637 O O . GLN A 1 83 ? -0.713 -13.827 7.349 1.00 41.66 83 GLN A O 1
#

Secondary structure (DSSP, 8-state):
---SHHHHHHHTT---S-----SSSHHHHHHHHHHHTTS-HHHHHHHHHHHHIIIIIT---HHHHHHHHHHHHHHTT-GGGG-

Mean predicted aligned error: 10.8 Å